Protein AF-A0A9D5HIR7-F1 (afdb_monomer_lite)

Radius of gyration: 23.07 Å; chains: 1; bounding box: 44×38×59 Å

pLDDT: mean 90.77, std 7.39, range [55.16, 98.12]

Secondary structure (DSSP, 8-state):
-HHHHHHHTTSS--TTS--S-----------B-TTSSBP--TTSPPPPHHHHHHHHHHHHHHHHHHHHHHTT-

InterPro domains:
  IPR001278 Arginine-tRNA ligase [PTHR11956] (1-68)
  IPR014729 Rossmann-like alpha/beta/alpha sandwich fold [G3DSA:3.40.50.620] (1-72)
  IPR035684 Arginyl-tRNA synthetase, catalytic core domain [PF00750] (2-64)

Sequence (73 aa):
MVFSAAKRTGWLPDSKVKAFPKTNHVGFCLVLGSDGKRFRTRSSEVVQLLELLDEAKNRSKAELLKRLDENGM

Structure (mmCIF, N/CA/C/O backbone):
data_AF-A0A9D5HIR7-F1
#
_entry.id   AF-A0A9D5HIR7-F1
#
loop_
_atom_site.group_PDB
_atom_site.id
_atom_site.type_symbol
_atom_site.label_atom_id
_atom_site.label_alt_id
_atom_site.label_comp_id
_atom_site.label_asym_id
_atom_site.label_entity_id
_atom_site.label_seq_id
_atom_site.pdbx_PDB_ins_code
_atom_site.Cartn_x
_atom_site.Cartn_y
_atom_site.Cartn_z
_atom_site.occupancy
_atom_site.B_iso_or_equiv
_atom_site.auth_seq_id
_atom_site.auth_comp_id
_atom_site.auth_asym_id
_atom_site.auth_atom_id
_atom_site.pdbx_PDB_model_num
ATOM 1 N N . MET A 1 1 ? 15.298 -2.612 -13.966 1.00 81.81 1 MET A N 1
ATOM 2 C CA . MET A 1 1 ? 15.210 -3.293 -15.279 1.00 81.81 1 MET A CA 1
ATOM 3 C C . MET A 1 1 ? 14.233 -2.596 -16.232 1.00 81.81 1 MET A C 1
ATOM 5 O O . MET A 1 1 ? 14.679 -2.137 -17.272 1.00 81.81 1 MET A O 1
ATOM 9 N N . VAL A 1 2 ? 12.957 -2.403 -15.863 1.00 93.00 2 VAL A N 1
ATOM 10 C CA . VAL A 1 2 ? 11.926 -1.803 -16.746 1.00 93.00 2 VAL A CA 1
ATOM 11 C C . VAL A 1 2 ? 12.261 -0.377 -17.221 1.00 93.00 2 VAL A C 1
ATOM 13 O O . VAL A 1 2 ? 12.309 -0.130 -18.420 1.00 93.00 2 VAL A O 1
ATOM 16 N N . PHE A 1 3 ? 12.590 0.555 -16.316 1.00 93.00 3 PHE A N 1
ATOM 17 C CA . PHE A 1 3 ? 12.912 1.939 -16.717 1.00 93.00 3 PHE A CA 1
ATOM 18 C C . PHE A 1 3 ? 14.184 2.057 -17.562 1.00 93.00 3 PHE A C 1
ATOM 20 O O . PHE A 1 3 ? 14.290 2.946 -18.398 1.00 93.00 3 PHE A O 1
ATOM 27 N N . SER A 1 4 ? 15.155 1.161 -17.364 1.00 91.12 4 SER A N 1
ATOM 28 C CA . SER A 1 4 ? 16.369 1.135 -18.185 1.00 91.12 4 SER A CA 1
ATOM 29 C C . SER A 1 4 ? 16.051 0.702 -19.618 1.00 91.12 4 SER A C 1
ATOM 31 O O . SER A 1 4 ? 16.521 1.340 -20.555 1.00 91.12 4 SER A O 1
ATOM 33 N N . ALA A 1 5 ? 15.200 -0.314 -19.795 1.00 94.44 5 ALA A N 1
ATOM 34 C CA . ALA A 1 5 ? 14.748 -0.744 -21.116 1.00 94.44 5 ALA A CA 1
ATOM 35 C C . ALA A 1 5 ? 13.972 0.366 -21.845 1.00 94.44 5 ALA A C 1
ATOM 37 O O . ALA A 1 5 ? 14.310 0.695 -22.976 1.00 94.44 5 ALA A O 1
ATOM 38 N N . ALA A 1 6 ? 13.017 1.013 -21.169 1.00 93.38 6 ALA A N 1
ATOM 39 C CA . ALA A 1 6 ? 12.225 2.099 -21.751 1.00 93.38 6 ALA A CA 1
ATOM 40 C C . ALA A 1 6 ? 13.066 3.328 -22.154 1.00 93.38 6 ALA A C 1
ATOM 42 O O . ALA A 1 6 ? 12.758 3.987 -23.144 1.00 93.38 6 ALA A O 1
ATOM 43 N N . LYS A 1 7 ? 14.161 3.625 -21.440 1.00 92.19 7 LYS A N 1
ATOM 44 C CA . LYS A 1 7 ? 15.121 4.662 -21.861 1.00 92.19 7 LYS A CA 1
ATOM 45 C C . LYS A 1 7 ? 15.898 4.255 -23.113 1.00 92.19 7 LYS A C 1
ATOM 47 O O . LYS A 1 7 ? 16.100 5.073 -24.001 1.00 92.19 7 LYS A O 1
ATOM 52 N N . ARG A 1 8 ? 16.309 2.984 -23.211 1.00 91.88 8 ARG A N 1
ATOM 53 C CA . ARG A 1 8 ? 17.059 2.464 -24.370 1.00 91.88 8 ARG A CA 1
ATOM 54 C C . ARG A 1 8 ? 16.246 2.473 -25.664 1.00 91.88 8 ARG A C 1
ATOM 56 O O . ARG A 1 8 ? 16.837 2.607 -26.726 1.00 91.88 8 ARG A O 1
ATOM 63 N N . THR A 1 9 ? 14.924 2.340 -25.582 1.00 94.56 9 THR A N 1
ATOM 64 C CA . THR A 1 9 ? 14.018 2.390 -26.743 1.00 94.56 9 THR A CA 1
ATOM 65 C C . THR A 1 9 ? 13.461 3.790 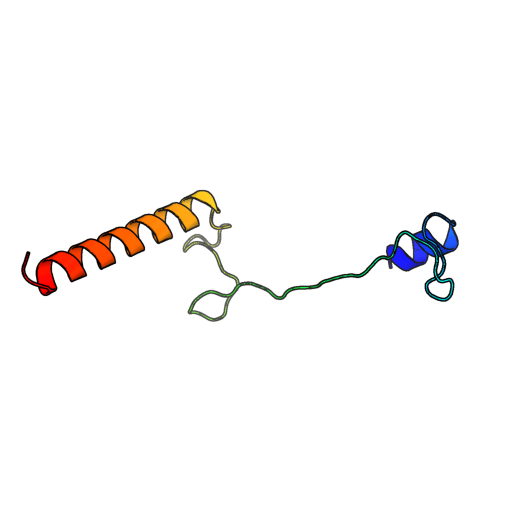-27.017 1.00 94.56 9 THR A C 1
ATOM 67 O O . THR A 1 9 ? 12.626 3.946 -27.902 1.00 94.56 9 THR A O 1
ATOM 70 N N . GLY A 1 10 ? 13.885 4.806 -26.255 1.00 90.56 10 GLY A N 1
ATOM 71 C CA . GLY A 1 10 ? 13.427 6.189 -26.413 1.00 90.56 10 GLY A CA 1
ATOM 72 C C . GLY A 1 10 ? 12.012 6.472 -25.895 1.00 90.56 10 GLY A C 1
ATOM 73 O O . GLY A 1 10 ? 11.483 7.548 -26.147 1.00 90.56 10 GLY A O 1
ATOM 74 N N . TRP A 1 11 ? 11.387 5.544 -25.163 1.00 92.19 11 TRP A N 1
ATOM 75 C CA . TRP A 1 11 ? 10.050 5.740 -24.576 1.00 92.19 11 TRP A CA 1
ATOM 76 C C . TRP A 1 11 ? 10.071 6.596 -23.309 1.00 92.19 11 TRP A C 1
ATOM 78 O O . TRP A 1 11 ? 9.067 7.205 -22.948 1.00 92.19 11 TRP A O 1
ATOM 88 N N . LEU A 1 12 ? 11.209 6.629 -22.617 1.00 92.25 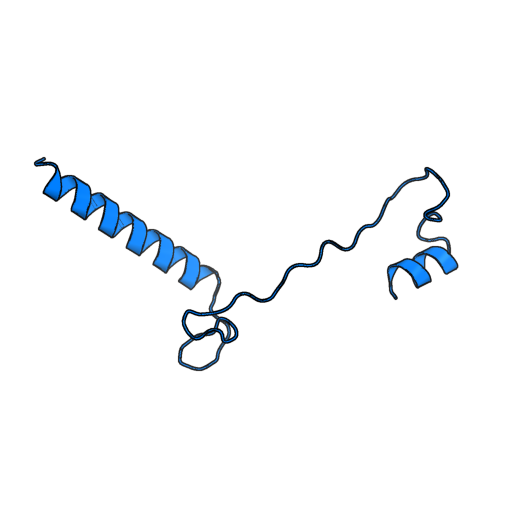12 LEU A N 1
ATOM 89 C CA . LEU A 1 12 ? 11.454 7.528 -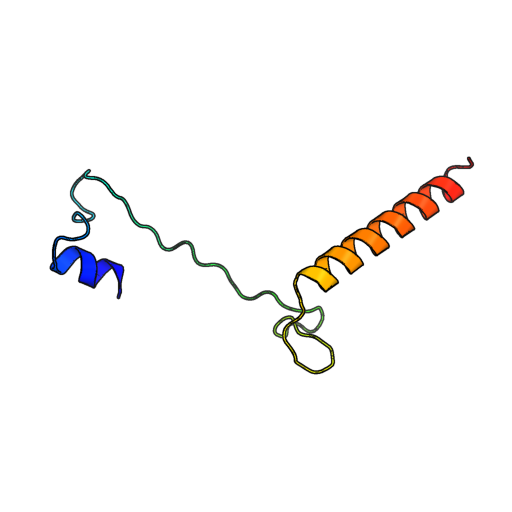21.497 1.00 92.25 12 LEU A CA 1
ATOM 90 C C . LEU A 1 12 ? 12.677 8.398 -21.790 1.00 92.25 12 LEU A C 1
ATOM 92 O O . LEU A 1 12 ? 13.686 7.869 -22.266 1.00 92.25 12 LEU A O 1
ATOM 96 N N . PRO A 1 13 ? 12.632 9.698 -21.456 1.00 90.75 13 PRO A N 1
ATOM 97 C CA . PRO A 1 13 ? 13.800 10.555 -21.566 1.00 90.75 13 PRO A CA 1
ATOM 98 C C . PRO A 1 13 ? 14.929 10.057 -20.656 1.00 90.75 13 PRO A C 1
ATOM 100 O O . PRO A 1 13 ? 14.697 9.469 -19.589 1.00 90.75 13 PRO A O 1
ATOM 103 N N . ASP A 1 14 ? 16.174 10.302 -21.072 1.00 85.81 14 ASP A N 1
ATOM 104 C CA . ASP A 1 14 ? 17.322 10.018 -20.218 1.00 85.81 14 ASP A CA 1
ATOM 105 C C . ASP A 1 14 ? 17.198 10.832 -18.923 1.00 85.81 14 ASP A C 1
ATOM 107 O O . ASP A 1 14 ? 16.901 12.023 -18.928 1.00 85.81 14 ASP A O 1
ATOM 111 N N . SER A 1 15 ? 17.483 10.174 -17.805 1.00 78.75 15 SER A N 1
ATOM 112 C CA . SER A 1 15 ? 17.617 10.756 -16.466 1.00 78.75 15 SER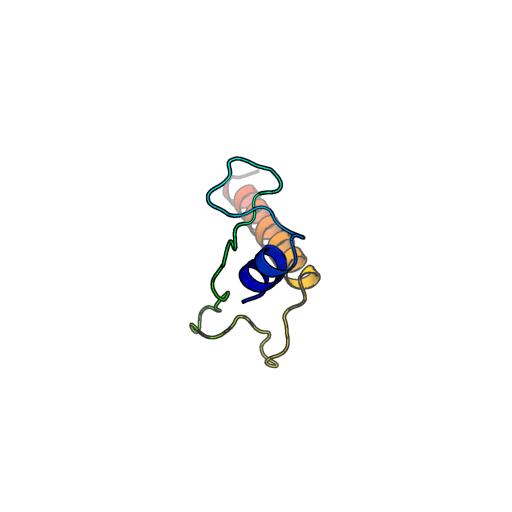 A CA 1
ATOM 113 C C . SER A 1 15 ? 18.490 12.014 -16.406 1.00 78.75 15 SER A C 1
ATOM 115 O O . SER A 1 15 ? 18.305 12.824 -15.502 1.00 78.75 15 SER A O 1
ATOM 117 N N . LYS A 1 16 ? 19.456 12.162 -17.320 1.00 80.56 16 LYS A N 1
ATOM 118 C CA . LYS A 1 16 ? 20.356 13.326 -17.383 1.00 80.56 16 LYS A CA 1
ATOM 119 C C . LYS A 1 16 ? 19.713 14.552 -18.032 1.00 80.56 16 LYS A C 1
ATOM 121 O O . LYS A 1 16 ? 20.155 15.674 -17.796 1.00 80.56 16 LYS A O 1
ATOM 126 N N . VAL A 1 17 ? 18.684 14.349 -18.848 1.00 82.25 17 VAL A N 1
ATOM 127 C CA . VAL A 1 17 ? 17.979 15.421 -19.543 1.00 82.25 17 VAL A CA 1
ATOM 128 C C . VAL A 1 17 ? 16.819 15.863 -18.657 1.00 82.25 17 VAL A C 1
ATOM 130 O O . VAL A 1 17 ? 16.042 15.040 -18.176 1.00 82.25 17 VAL A O 1
ATOM 133 N N . LYS A 1 18 ? 16.667 17.175 -18.432 1.00 79.19 18 LYS A N 1
ATOM 134 C CA . LYS A 1 18 ? 15.505 17.746 -17.724 1.00 79.19 18 LYS A CA 1
ATOM 135 C C . LYS A 1 18 ? 14.251 17.728 -18.618 1.00 79.19 18 LYS A C 1
ATOM 137 O O . LYS A 1 18 ? 13.622 18.758 -18.826 1.00 79.19 18 LYS A O 1
ATOM 142 N N . ALA A 1 19 ? 13.910 16.561 -19.157 1.00 84.69 19 ALA A N 1
ATOM 143 C CA . ALA A 1 19 ? 12.726 16.317 -19.967 1.00 84.69 19 ALA A CA 1
ATOM 144 C C . ALA A 1 19 ? 11.715 15.462 -19.189 1.00 84.69 19 ALA A C 1
ATOM 146 O O . ALA A 1 19 ? 12.069 14.728 -18.263 1.00 84.69 19 ALA A O 1
ATOM 147 N N . PHE A 1 20 ? 10.442 15.582 -19.551 1.00 86.81 20 PHE A N 1
ATOM 148 C CA . PHE A 1 20 ? 9.343 14.821 -18.962 1.00 86.81 20 PHE A CA 1
ATOM 149 C C . PHE A 1 20 ? 8.872 13.731 -19.932 1.00 86.81 20 PHE A C 1
ATOM 151 O O . PHE A 1 20 ? 9.000 13.918 -21.142 1.00 86.81 20 PHE A O 1
ATOM 158 N N . PRO A 1 21 ? 8.331 12.607 -19.426 1.00 87.69 21 PRO A N 1
ATOM 159 C CA . PRO A 1 21 ? 7.993 12.320 -18.022 1.00 87.69 21 PRO A CA 1
ATOM 160 C C . PRO A 1 21 ? 9.163 11.790 -17.164 1.00 87.69 21 PRO A C 1
ATOM 162 O O . PRO A 1 21 ? 10.033 11.063 -17.641 1.00 87.69 21 PRO A O 1
ATOM 165 N N . LYS A 1 22 ? 9.155 12.118 -15.860 1.00 87.62 22 LYS A N 1
ATOM 166 C CA . LYS A 1 22 ? 10.088 11.568 -14.854 1.00 87.62 22 LYS A CA 1
ATOM 167 C C . LYS A 1 22 ? 9.527 10.276 -14.261 1.00 87.62 22 LYS A C 1
ATOM 169 O O . LYS A 1 22 ? 8.328 10.179 -14.024 1.00 87.62 22 LYS A O 1
ATOM 174 N N . THR A 1 23 ? 10.394 9.314 -13.960 1.00 89.62 23 THR A N 1
ATOM 175 C CA . THR A 1 23 ? 10.004 8.026 -13.365 1.00 89.62 23 THR A CA 1
ATOM 176 C C . THR A 1 23 ? 10.793 7.749 -12.093 1.00 89.62 23 THR A C 1
ATOM 178 O O . THR A 1 23 ? 12.002 7.973 -12.044 1.00 89.62 23 THR A O 1
ATOM 181 N N . ASN A 1 24 ? 10.103 7.268 -11.056 1.00 89.81 24 ASN A N 1
ATOM 182 C CA . ASN A 1 24 ? 10.710 6.860 -9.794 1.00 89.81 24 ASN A CA 1
ATOM 183 C C . ASN A 1 24 ? 10.006 5.608 -9.255 1.00 89.81 24 ASN A C 1
ATOM 185 O O . ASN A 1 24 ? 8.785 5.498 -9.348 1.00 89.81 24 ASN A O 1
ATOM 189 N N . HIS A 1 25 ? 10.773 4.664 -8.711 1.00 92.50 25 HIS A N 1
ATOM 190 C CA . HIS A 1 25 ? 10.229 3.465 -8.080 1.00 92.50 25 HIS A CA 1
ATOM 191 C C . HIS A 1 25 ? 10.103 3.713 -6.578 1.00 92.50 25 HIS A C 1
ATOM 193 O O . HIS A 1 25 ? 11.096 3.681 -5.851 1.00 92.50 25 HIS A O 1
ATOM 199 N N . VAL A 1 26 ? 8.878 3.962 -6.123 1.00 94.81 26 VAL A N 1
ATOM 200 C CA . VAL A 1 26 ? 8.572 4.156 -4.703 1.00 94.81 26 VAL A CA 1
ATOM 201 C C . VAL A 1 26 ? 8.210 2.800 -4.105 1.00 94.81 26 VAL A C 1
ATOM 203 O O . VAL A 1 26 ? 7.055 2.381 -4.126 1.00 94.81 26 VAL A O 1
ATOM 206 N N . GLY A 1 27 ? 9.231 2.077 -3.648 1.00 94.19 27 GLY A N 1
ATOM 207 C CA . GLY A 1 27 ? 9.051 0.778 -3.006 1.00 94.19 27 GLY A CA 1
ATOM 208 C C . GLY A 1 27 ? 8.481 0.911 -1.595 1.00 94.19 27 GLY A C 1
ATOM 209 O O . GLY A 1 27 ? 8.776 1.872 -0.887 1.00 94.19 27 GLY A O 1
ATOM 210 N N . PHE A 1 28 ? 7.709 -0.087 -1.176 1.00 94.88 28 PHE A N 1
ATOM 211 C CA . PHE A 1 28 ? 7.261 -0.253 0.203 1.00 94.88 28 PHE A CA 1
ATOM 212 C C . PHE A 1 28 ? 7.480 -1.698 0.661 1.00 94.88 28 PHE A C 1
ATOM 214 O O . PHE A 1 28 ? 7.596 -2.618 -0.153 1.00 94.88 28 PHE A O 1
ATOM 221 N N . CYS A 1 29 ? 7.587 -1.881 1.975 1.00 94.94 29 CYS A N 1
ATOM 222 C CA . CYS A 1 29 ? 7.858 -3.175 2.596 1.00 94.94 29 CYS A CA 1
ATOM 223 C C . CYS A 1 29 ? 6.583 -4.014 2.776 1.00 94.94 29 CYS A C 1
ATOM 225 O O . CYS A 1 29 ? 5.467 -3.573 2.510 1.00 94.94 29 CYS A O 1
ATOM 227 N N . LEU A 1 30 ? 6.753 -5.250 3.247 1.00 94.38 30 LEU A N 1
ATOM 228 C CA . LEU A 1 30 ? 5.635 -6.132 3.570 1.00 94.38 30 LEU A CA 1
ATOM 229 C C . LEU A 1 30 ? 4.883 -5.649 4.814 1.00 94.38 30 LEU A C 1
ATOM 231 O O . LEU A 1 30 ? 5.490 -5.201 5.784 1.00 94.38 30 LEU A O 1
ATOM 235 N N . VAL A 1 31 ? 3.564 -5.832 4.800 1.00 94.69 31 VAL A N 1
ATOM 236 C CA . VAL A 1 31 ? 2.726 -5.694 5.994 1.00 94.69 31 VAL A CA 1
ATOM 237 C C . VAL A 1 31 ? 2.807 -6.995 6.790 1.00 94.69 31 VAL A C 1
ATOM 239 O O . VAL A 1 31 ? 2.583 -8.083 6.243 1.00 94.69 31 VAL A O 1
ATOM 242 N N . LEU A 1 32 ? 3.162 -6.877 8.068 1.00 94.69 32 LEU A N 1
ATOM 243 C CA . LEU A 1 32 ? 3.340 -8.004 8.979 1.00 94.69 32 LEU A CA 1
ATOM 244 C C . LEU A 1 32 ? 2.204 -8.064 10.006 1.00 94.69 32 LEU A C 1
ATOM 246 O O . LEU A 1 32 ? 1.641 -7.035 10.376 1.00 94.69 32 LEU A O 1
ATOM 250 N N . GLY A 1 33 ? 1.866 -9.275 10.445 1.00 92.12 33 GLY A N 1
ATOM 251 C CA . GLY A 1 33 ? 0.984 -9.509 11.585 1.00 92.12 33 GLY A CA 1
ATOM 252 C C . GLY A 1 33 ? 1.701 -9.299 12.920 1.00 92.12 33 GLY A C 1
ATOM 253 O O . GLY A 1 33 ? 2.904 -9.038 12.973 1.00 92.12 33 GLY A O 1
ATOM 254 N N . SER A 1 34 ? 0.967 -9.462 14.022 1.00 91.75 34 SER A N 1
ATOM 255 C CA . SER A 1 34 ? 1.531 -9.411 15.381 1.00 91.75 34 SER A CA 1
ATOM 256 C C . SER A 1 34 ? 2.556 -10.517 15.659 1.00 91.75 34 SER A C 1
ATOM 258 O O . SER A 1 34 ? 3.341 -10.408 16.594 1.00 91.75 34 SER A O 1
ATOM 260 N N . ASP A 1 35 ? 2.567 -11.566 14.838 1.00 92.12 35 ASP A N 1
ATOM 261 C CA . ASP A 1 35 ? 3.521 -12.674 14.867 1.00 92.12 35 ASP A CA 1
ATOM 262 C C . ASP A 1 35 ? 4.806 -12.398 14.060 1.00 92.12 35 ASP A C 1
ATOM 264 O O . ASP A 1 35 ? 5.674 -13.266 13.965 1.00 92.12 35 ASP A O 1
ATOM 268 N N . GLY A 1 36 ? 4.926 -11.215 13.444 1.00 92.62 36 GLY A N 1
ATOM 269 C CA . GLY A 1 36 ? 6.060 -10.835 12.599 1.00 92.62 36 GLY A CA 1
ATOM 270 C C . GLY A 1 36 ? 6.093 -11.537 11.238 1.00 92.62 36 GLY A C 1
ATOM 271 O O . GLY A 1 36 ? 7.034 -11.339 10.468 1.00 92.62 36 GLY A O 1
ATOM 272 N N . LYS A 1 37 ? 5.080 -12.346 10.906 1.00 92.12 37 LYS A N 1
ATOM 273 C CA . LYS A 1 37 ? 4.952 -12.997 9.596 1.00 92.12 37 LYS A CA 1
ATOM 274 C C . LYS A 1 37 ? 4.087 -12.149 8.673 1.00 92.12 37 LYS A C 1
ATOM 276 O O . LYS A 1 37 ? 3.476 -11.169 9.089 1.00 92.12 37 LYS A O 1
ATOM 281 N N . ARG A 1 38 ? 4.041 -12.506 7.384 1.00 93.31 38 ARG A N 1
ATOM 282 C CA . ARG A 1 38 ? 3.198 -11.808 6.399 1.00 93.31 38 ARG A CA 1
ATOM 283 C C . ARG A 1 38 ? 1.749 -11.783 6.887 1.00 93.31 38 ARG A C 1
ATOM 285 O O . ARG A 1 38 ? 1.195 -12.837 7.183 1.00 93.31 38 ARG A O 1
ATOM 292 N N . PHE A 1 39 ? 1.145 -10.598 6.884 1.00 93.44 39 PHE A N 1
ATOM 293 C CA . PHE A 1 39 ? -0.247 -10.406 7.273 1.00 93.44 39 PHE A CA 1
ATOM 294 C C . PHE A 1 39 ? -1.182 -11.266 6.412 1.00 93.44 39 PHE A C 1
ATOM 296 O O . PHE A 1 39 ? -1.226 -11.122 5.186 1.00 93.44 39 PHE A O 1
ATOM 303 N N . ARG A 1 40 ? -1.872 -12.206 7.060 1.00 91.25 40 ARG A N 1
ATOM 304 C CA . ARG A 1 40 ? -2.753 -13.210 6.457 1.00 91.25 40 ARG A CA 1
ATOM 305 C C . ARG A 1 40 ? -3.849 -13.596 7.443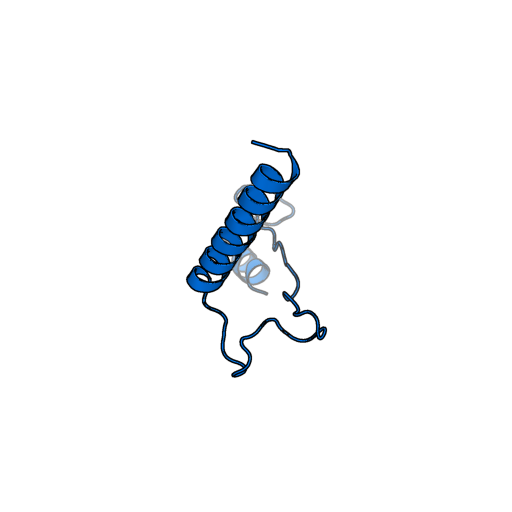 1.00 91.25 40 ARG A C 1
ATOM 307 O O . ARG A 1 40 ? -3.724 -13.349 8.643 1.00 91.25 40 ARG A O 1
ATOM 314 N N . THR A 1 41 ? -4.905 -14.219 6.933 1.00 87.19 41 THR A N 1
ATOM 315 C CA . THR A 1 41 ? -5.942 -14.826 7.773 1.00 87.19 41 THR A CA 1
ATOM 316 C C . THR A 1 41 ? -5.364 -16.005 8.568 1.00 87.19 41 THR A C 1
ATOM 318 O O . THR A 1 41 ? -4.281 -16.520 8.273 1.00 87.19 41 THR A O 1
ATOM 321 N N . ARG A 1 42 ? -6.120 -16.504 9.554 1.00 81.56 42 ARG A N 1
ATOM 322 C CA . ARG A 1 42 ? -5.757 -17.729 10.292 1.00 81.56 42 ARG A CA 1
ATOM 323 C C . ARG A 1 42 ? -5.649 -18.966 9.387 1.00 81.56 42 ARG A C 1
ATOM 325 O O . ARG A 1 42 ? -4.859 -19.853 9.688 1.00 81.56 42 ARG A O 1
ATOM 332 N N . SER A 1 43 ? -6.378 -18.998 8.267 1.00 82.94 43 SER A N 1
ATOM 333 C CA . SER A 1 43 ? -6.288 -20.024 7.215 1.00 82.94 43 SER A CA 1
ATOM 334 C C . SER A 1 43 ? -5.095 -19.830 6.266 1.00 82.94 43 SER A C 1
ATOM 336 O O . SER A 1 43 ? -4.938 -20.590 5.318 1.00 82.94 43 SER A O 1
ATOM 338 N N . SER A 1 44 ? -4.215 -18.850 6.516 1.00 80.25 44 SER A N 1
ATOM 339 C CA . SER A 1 44 ? -3.107 -18.461 5.626 1.00 80.25 44 SER A CA 1
ATOM 340 C C . SER A 1 44 ? -3.538 -17.916 4.258 1.00 80.25 44 SER A C 1
ATOM 342 O O . SER A 1 44 ? -2.719 -17.847 3.335 1.00 80.25 44 SER A O 1
ATOM 344 N N . GLU A 1 45 ? -4.786 -17.474 4.136 1.00 84.94 45 GLU A N 1
ATOM 345 C CA . GLU A 1 45 ? -5.318 -16.817 2.945 1.00 84.94 45 GLU A CA 1
ATOM 346 C C . GLU A 1 45 ? -5.052 -15.307 2.985 1.00 84.94 45 GLU A C 1
ATOM 348 O O . GLU A 1 45 ? -4.651 -14.726 4.003 1.00 84.94 45 GLU A O 1
ATOM 353 N N . VAL A 1 46 ? -5.225 -14.659 1.833 1.00 87.94 46 VAL A N 1
ATOM 354 C CA . VAL A 1 46 ? -5.143 -13.201 1.732 1.00 87.94 46 VAL A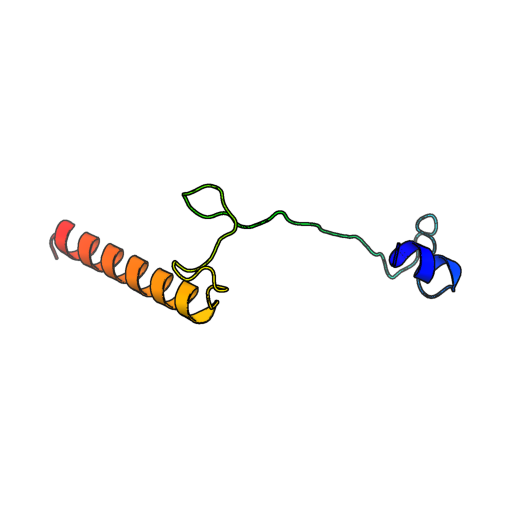 CA 1
ATOM 355 C C . VAL A 1 46 ? -6.361 -12.602 2.432 1.00 87.94 46 VAL A C 1
ATOM 357 O O . VAL A 1 46 ? -7.490 -12.959 2.113 1.00 87.94 46 VAL A O 1
ATOM 360 N N . VAL A 1 47 ? -6.127 -11.682 3.370 1.00 90.44 47 VAL A N 1
ATOM 361 C CA . VAL A 1 47 ? -7.203 -10.939 4.040 1.00 90.44 47 VAL A CA 1
ATOM 362 C C . VAL A 1 47 ? -7.876 -10.024 3.023 1.00 90.44 47 VAL A C 1
ATOM 364 O O . VAL A 1 47 ? -7.195 -9.251 2.342 1.00 90.44 47 VAL A O 1
ATOM 367 N N . GLN A 1 48 ? -9.202 -10.093 2.920 1.00 93.94 48 GLN A N 1
ATOM 368 C CA . GLN A 1 48 ? -9.943 -9.190 2.051 1.00 93.94 48 GLN A CA 1
ATOM 369 C C . GLN A 1 48 ? -9.909 -7.772 2.625 1.00 93.94 48 GLN A C 1
ATOM 371 O O . GLN A 1 48 ? -10.176 -7.556 3.806 1.00 93.94 48 GLN A O 1
ATOM 376 N N . LEU A 1 49 ? -9.609 -6.781 1.780 1.00 95.44 49 LEU A N 1
ATOM 377 C CA . LEU A 1 49 ? -9.544 -5.387 2.226 1.00 95.44 49 LEU A CA 1
ATOM 378 C C . LEU A 1 49 ? -10.892 -4.898 2.781 1.00 95.44 49 LEU A C 1
ATOM 380 O O . LEU A 1 49 ? -10.908 -4.095 3.706 1.00 95.44 49 LEU A O 1
ATOM 384 N N . LEU A 1 50 ? -12.005 -5.408 2.245 1.00 96.69 50 LEU A N 1
ATOM 385 C CA . LEU A 1 50 ? -13.347 -5.117 2.749 1.00 96.69 50 LEU A CA 1
ATOM 386 C C . LEU A 1 50 ? -13.492 -5.533 4.222 1.00 96.69 50 LEU A C 1
ATOM 388 O O . LEU A 1 50 ? -13.816 -4.697 5.058 1.00 96.69 50 LEU A O 1
ATOM 392 N N . GLU A 1 51 ? -13.159 -6.785 4.547 1.00 93.81 51 GLU A N 1
ATOM 393 C CA . GLU A 1 51 ? -13.233 -7.312 5.917 1.00 93.81 51 GLU A CA 1
ATOM 394 C C . GLU A 1 51 ? -12.326 -6.534 6.876 1.00 93.81 51 GLU A C 1
ATOM 396 O O . GLU A 1 51 ? -12.727 -6.227 7.998 1.00 93.81 51 GLU A O 1
ATOM 401 N N . LEU A 1 52 ? -11.128 -6.151 6.418 1.00 95.31 52 LEU A N 1
ATOM 402 C CA . LEU A 1 52 ? -10.202 -5.335 7.205 1.00 95.31 52 LEU A CA 1
ATOM 403 C C . LEU A 1 52 ? -10.811 -3.973 7.575 1.00 95.31 52 LEU A C 1
ATOM 405 O O . LEU A 1 52 ? -10.667 -3.508 8.708 1.00 95.31 52 LEU A O 1
ATOM 409 N N . LEU A 1 53 ? -11.484 -3.324 6.622 1.00 97.56 53 LEU A N 1
ATOM 410 C CA . LEU A 1 53 ? -12.121 -2.025 6.836 1.00 97.56 53 LEU A CA 1
ATOM 411 C C . LEU A 1 53 ? -13.374 -2.136 7.712 1.00 97.56 53 LEU A C 1
ATOM 413 O O . LEU A 1 53 ? -13.590 -1.278 8.571 1.00 97.56 53 LEU A O 1
ATOM 417 N N . ASP A 1 54 ? -14.169 -3.192 7.544 1.00 97.81 54 ASP A N 1
ATOM 418 C CA . ASP A 1 54 ? -15.345 -3.438 8.380 1.00 97.81 54 ASP A CA 1
ATOM 419 C C . ASP A 1 54 ? -14.960 -3.740 9.830 1.00 97.81 54 ASP A C 1
ATOM 421 O O . ASP A 1 54 ? -15.564 -3.203 10.764 1.00 97.81 54 ASP A O 1
ATOM 425 N N . GLU A 1 55 ? -13.909 -4.532 10.045 1.00 95.88 55 GLU A N 1
ATOM 426 C CA . GLU A 1 55 ? -13.380 -4.777 11.382 1.00 95.88 55 GLU A CA 1
ATOM 427 C C . GLU A 1 55 ? -12.871 -3.480 12.026 1.00 95.88 55 GLU A C 1
ATOM 429 O O . GLU A 1 55 ? -13.202 -3.196 13.182 1.00 95.88 55 GLU A O 1
ATOM 434 N N . ALA A 1 56 ? -12.124 -2.657 11.281 1.00 97.62 56 ALA A N 1
ATOM 435 C CA . ALA A 1 56 ? -11.658 -1.360 11.765 1.00 97.62 56 ALA A CA 1
ATOM 436 C C . ALA A 1 56 ? -12.833 -0.457 12.176 1.00 97.62 56 ALA A C 1
ATOM 438 O O . ALA A 1 56 ? -12.849 0.071 13.289 1.00 97.62 56 ALA A O 1
ATOM 439 N N . LYS A 1 57 ? -13.860 -0.348 11.325 1.00 98.06 57 LYS A N 1
ATOM 440 C CA . LYS A 1 57 ? -15.080 0.423 11.599 1.00 98.06 57 LYS A CA 1
ATOM 441 C C . LYS A 1 57 ? -15.794 -0.059 12.862 1.00 98.06 57 LYS A C 1
ATOM 443 O O . LYS A 1 57 ? -16.170 0.761 13.702 1.00 98.06 57 LYS A O 1
ATOM 448 N N . ASN A 1 58 ? -15.981 -1.369 13.010 1.00 98.12 58 ASN A N 1
ATOM 449 C CA . ASN A 1 58 ? -16.676 -1.946 14.159 1.00 98.12 58 ASN A CA 1
ATOM 450 C C . ASN A 1 58 ? -15.900 -1.718 15.463 1.00 98.12 58 ASN A C 1
ATOM 452 O O . ASN A 1 58 ? -16.496 -1.297 16.456 1.00 98.12 58 ASN A O 1
ATOM 456 N N . ARG A 1 59 ? -14.574 -1.914 15.448 1.00 97.62 59 ARG A N 1
ATOM 457 C CA . ARG A 1 59 ? -13.702 -1.644 16.603 1.00 97.62 59 ARG A CA 1
ATOM 458 C C . ARG A 1 59 ? -13.729 -0.167 16.997 1.00 97.62 59 ARG A C 1
ATOM 460 O O . ARG A 1 59 ? -13.889 0.140 18.174 1.00 97.62 59 ARG A O 1
ATOM 467 N N . SER A 1 60 ? -13.646 0.746 16.027 1.00 97.81 60 SER A N 1
ATOM 468 C CA . SER A 1 60 ? -13.752 2.184 16.291 1.00 97.81 60 SER A CA 1
ATOM 469 C C . SER A 1 60 ? -15.113 2.567 16.877 1.00 97.81 60 SER A C 1
ATOM 471 O O . SER A 1 60 ? -15.162 3.331 17.835 1.00 97.81 60 SER A O 1
ATOM 473 N N . LYS A 1 61 ? -16.221 2.021 16.354 1.00 97.56 61 LYS A N 1
ATOM 474 C CA . LYS A 1 61 ? -17.565 2.287 16.894 1.00 97.56 61 LYS A CA 1
ATOM 475 C C . LYS A 1 61 ? -17.711 1.795 18.336 1.00 97.56 61 LYS A C 1
ATOM 477 O O . LYS A 1 61 ? -18.255 2.521 19.162 1.00 97.56 61 LYS A O 1
ATOM 482 N N . ALA A 1 62 ? -17.239 0.584 18.630 1.00 97.81 62 ALA A N 1
ATOM 483 C CA . ALA A 1 62 ? -17.298 0.019 19.976 1.00 97.81 62 ALA A CA 1
ATOM 484 C C . ALA A 1 62 ? -16.523 0.879 20.986 1.00 97.81 62 ALA A C 1
ATOM 486 O O . ALA A 1 62 ? -17.030 1.167 22.065 1.00 97.81 62 ALA A O 1
ATOM 487 N N . GLU A 1 63 ? -15.335 1.354 20.603 1.00 97.25 63 GLU A N 1
ATOM 488 C CA . GLU A 1 63 ? -14.527 2.251 21.433 1.00 97.25 63 GLU A CA 1
ATOM 489 C C . GLU A 1 63 ? -15.225 3.598 21.689 1.00 97.25 63 GLU A C 1
ATOM 491 O O . GLU A 1 63 ? -15.180 4.115 22.802 1.00 97.25 63 GLU A O 1
ATOM 496 N N . LEU A 1 64 ? -15.907 4.166 20.688 1.00 96.56 64 LEU A N 1
ATOM 497 C CA . LEU A 1 64 ? -16.658 5.416 20.857 1.00 96.56 64 LEU A CA 1
ATOM 498 C C . LEU A 1 64 ? -17.834 5.266 21.827 1.00 96.56 64 LEU A C 1
ATOM 500 O O . LEU A 1 64 ? -18.024 6.135 22.672 1.00 96.56 64 LEU A O 1
ATOM 504 N N . LEU A 1 65 ? -18.601 4.178 21.719 1.00 96.56 65 LEU A N 1
ATOM 505 C CA . LEU A 1 65 ? -19.716 3.902 22.632 1.00 96.56 65 LEU A CA 1
ATOM 506 C C . LEU A 1 65 ? -19.220 3.688 24.062 1.00 96.56 65 LEU A C 1
ATOM 508 O O . LEU A 1 65 ? -19.749 4.291 24.985 1.00 96.56 65 LEU A O 1
ATOM 512 N N . LYS A 1 66 ? -18.137 2.923 24.231 1.00 96.50 66 LYS A N 1
ATOM 513 C CA . LYS A 1 66 ? -17.513 2.721 25.541 1.00 96.50 66 LYS A CA 1
ATOM 514 C C . LYS A 1 66 ? -17.137 4.052 26.202 1.00 96.50 66 LYS A C 1
ATOM 516 O O . LYS A 1 66 ? -17.419 4.258 27.375 1.00 96.50 66 LYS A O 1
ATOM 521 N N . ARG A 1 67 ? -16.538 4.974 25.443 1.00 95.06 67 ARG A N 1
ATOM 522 C CA . ARG A 1 67 ? -16.191 6.311 25.948 1.00 95.06 67 ARG A CA 1
ATOM 523 C C . ARG A 1 67 ? -17.410 7.178 26.234 1.00 95.06 67 ARG A C 1
ATOM 525 O O . ARG A 1 67 ? -17.310 8.069 27.068 1.00 95.06 67 ARG A O 1
ATOM 532 N N . LEU A 1 68 ? -18.517 6.987 25.519 1.00 94.69 68 LEU A N 1
ATOM 533 C CA . LEU A 1 68 ? -19.759 7.703 25.797 1.00 94.69 68 LEU A CA 1
ATOM 534 C C . LEU A 1 68 ? -20.314 7.286 27.164 1.00 94.69 68 LEU A C 1
ATOM 536 O O . LEU A 1 68 ? -20.566 8.155 27.994 1.00 94.69 68 LEU A O 1
ATOM 540 N N . ASP A 1 69 ? -20.377 5.976 27.410 1.00 92.88 69 ASP A N 1
ATOM 541 C CA . ASP A 1 69 ? -20.857 5.403 28.670 1.00 92.88 69 ASP A CA 1
ATOM 542 C C . ASP A 1 69 ? -19.938 5.779 29.852 1.00 92.88 69 ASP A C 1
ATOM 544 O O . ASP A 1 69 ? -20.405 6.168 30.920 1.00 92.88 69 ASP A O 1
ATOM 548 N N . GLU A 1 70 ? -18.612 5.721 29.667 1.00 90.00 70 GLU A N 1
ATOM 549 C CA . GLU A 1 70 ? -17.627 6.078 30.705 1.00 90.00 70 GLU A CA 1
ATOM 550 C C . GLU A 1 70 ? -17.629 7.574 31.057 1.00 90.00 70 GLU A C 1
ATOM 552 O O . GLU A 1 70 ? -17.325 7.938 32.193 1.00 90.00 70 GLU A O 1
ATOM 557 N N . ASN A 1 71 ? -17.984 8.444 30.107 1.00 85.44 71 ASN A N 1
ATOM 558 C CA . ASN A 1 71 ? -18.081 9.888 30.335 1.00 85.44 71 ASN A CA 1
ATOM 559 C C . ASN A 1 71 ? -19.459 10.329 30.866 1.00 85.44 71 ASN A C 1
ATOM 561 O O . ASN A 1 71 ? -19.690 11.530 31.008 1.00 85.44 71 ASN A O 1
ATOM 565 N N . GLY A 1 72 ? -20.342 9.384 31.208 1.00 62.34 72 GLY A N 1
ATOM 566 C CA . GLY A 1 72 ? -21.539 9.644 32.009 1.00 62.34 72 GLY A CA 1
ATOM 567 C C . GLY A 1 72 ? -22.654 10.412 31.297 1.00 62.34 72 GLY A C 1
ATOM 568 O O . GLY A 1 72 ? -23.298 11.246 31.936 1.00 62.34 72 GLY A O 1
ATOM 569 N N . MET A 1 73 ? -22.882 10.148 30.006 1.00 55.16 73 MET A N 1
ATOM 570 C CA . MET A 1 73 ? -24.167 10.459 29.358 1.00 55.16 73 MET A CA 1
ATOM 571 C C . MET A 1 73 ? -25.110 9.262 29.403 1.00 55.16 73 MET A C 1
ATOM 573 O O . MET A 1 73 ? -24.638 8.141 29.127 1.00 55.16 73 MET A O 1
#

Organism: NCBI:txid325984

Foldseek 3Di:
DVVVVCCVVVVAPDPVDPDDDDDDDDDDDADADPVRHGDADPVRHRDDPVVVVVVVVVVVVVVVVVVVVVVPD